Protein AF-K1XC03-F1 (afdb_monomer_lite)

Secondary structure (DSSP, 8-state):
----------SHHHHHHHHHHHHHHHHHHHHTTSS--SHHHHHHHHHHHHHHHHHHHHHHHHHHHHHHHHHHHHHHHHHHHHHHHTTT--TTT----------PPPS-PPPP---TTTT--------HHHHHTTS-S------

Foldseek 3Di:
DDDPPDDDDDDPVSVVVVVLVVLVVLLCVLDVVHHDPDPVSNVSNVVSVVVNVVVVVVVVVVVVVVVVVVVVVVVVVVVVVVVVVCVPPDPVNPPPPDPDPDPDDPPPDDDDPDDPPPPPPPVPPDDPVNVVVPPPPPPDDDD

Structure (mmCIF, N/CA/C/O backbone):
data_AF-K1XC03-F1
#
_entry.id   AF-K1XC03-F1
#
loop_
_atom_site.group_PDB
_atom_site.id
_atom_site.type_symbol
_atom_site.label_atom_id
_atom_site.label_alt_id
_atom_site.label_comp_id
_atom_site.label_asym_id
_atom_site.label_entity_id
_atom_site.label_seq_id
_atom_site.pdbx_PDB_ins_code
_atom_site.Cartn_x
_atom_site.Cartn_y
_atom_site.Cartn_z
_atom_site.occupancy
_atom_site.B_iso_or_equiv
_atom_site.auth_seq_id
_atom_site.auth_comp_id
_atom_site.auth_asym_id
_atom_site.auth_atom_id
_atom_site.pdbx_PDB_model_num
ATOM 1 N N . MET A 1 1 ? 1.901 -5.674 42.943 1.00 39.19 1 MET A N 1
ATOM 2 C CA . MET A 1 1 ? 2.720 -4.532 42.497 1.00 39.19 1 MET A CA 1
ATOM 3 C C . MET A 1 1 ? 3.253 -4.904 41.132 1.00 39.19 1 MET A C 1
ATOM 5 O O . MET A 1 1 ? 4.015 -5.855 41.052 1.00 39.19 1 MET A O 1
ATOM 9 N N . SER A 1 2 ? 2.725 -4.289 40.076 1.00 51.84 2 SER A N 1
ATOM 10 C CA . SER A 1 2 ? 3.034 -4.679 38.699 1.00 51.84 2 SER A CA 1
ATOM 11 C C . SER A 1 2 ? 4.332 -4.011 38.266 1.00 51.84 2 SER A C 1
ATOM 13 O O . SER A 1 2 ? 4.446 -2.788 38.297 1.00 51.84 2 SER A O 1
ATOM 15 N N . GLU A 1 3 ? 5.306 -4.842 37.925 1.00 53.59 3 GLU A N 1
ATOM 16 C CA . GLU A 1 3 ? 6.625 -4.480 37.424 1.00 53.59 3 GLU A CA 1
ATOM 17 C C . GLU A 1 3 ? 6.466 -3.657 36.135 1.00 53.59 3 GLU A C 1
ATOM 19 O O . GLU A 1 3 ? 5.939 -4.140 35.131 1.00 53.59 3 GLU A O 1
ATOM 24 N N . GLN A 1 4 ? 6.830 -2.373 36.181 1.00 55.06 4 GLN A N 1
ATOM 25 C CA . GLN A 1 4 ? 6.819 -1.504 35.006 1.00 55.06 4 GLN A CA 1
ATOM 26 C C . GLN A 1 4 ? 8.015 -1.877 34.132 1.00 55.06 4 GLN A C 1
ATOM 28 O O . GLN A 1 4 ? 9.131 -1.412 34.348 1.00 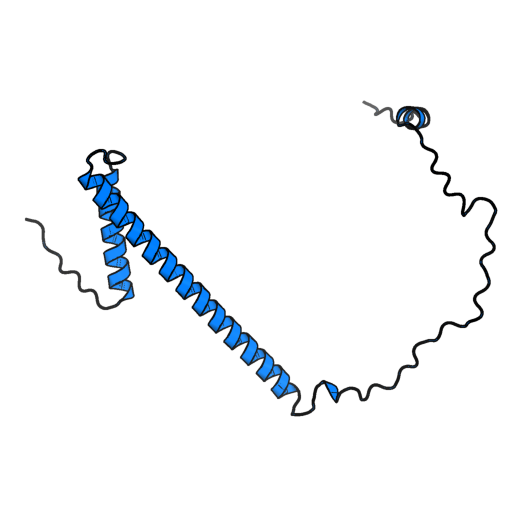55.06 4 GLN A O 1
ATOM 33 N N . GLN A 1 5 ? 7.787 -2.767 33.171 1.00 66.31 5 GLN A N 1
ATOM 34 C CA . GLN A 1 5 ? 8.798 -3.147 32.197 1.00 66.31 5 GLN A CA 1
ATOM 35 C C . GLN A 1 5 ? 9.033 -1.972 31.235 1.00 66.31 5 GLN A C 1
ATOM 37 O O . GLN A 1 5 ? 8.164 -1.613 30.441 1.00 66.31 5 GLN A O 1
ATOM 42 N N . GLU A 1 6 ? 10.205 -1.346 31.334 1.00 63.28 6 GLU A N 1
ATOM 43 C CA . GLU A 1 6 ? 10.617 -0.243 30.467 1.00 63.28 6 GLU A CA 1
ATOM 44 C C . GLU A 1 6 ? 10.887 -0.781 29.050 1.00 63.28 6 GLU A C 1
ATOM 46 O O . GLU A 1 6 ? 11.878 -1.469 28.794 1.00 63.28 6 GLU A O 1
ATOM 51 N N . VAL A 1 7 ? 9.968 -0.523 28.114 1.00 69.50 7 VAL A N 1
ATOM 52 C CA . VAL A 1 7 ? 10.106 -0.963 26.719 1.00 69.50 7 VAL A CA 1
ATOM 53 C C . VAL A 1 7 ? 11.046 -0.005 25.990 1.00 69.50 7 VAL A C 1
ATOM 55 O O . VAL A 1 7 ? 10.662 1.100 25.610 1.00 69.50 7 VAL A O 1
ATOM 58 N N . LYS A 1 8 ? 12.291 -0.436 25.775 1.00 72.88 8 LYS A N 1
ATOM 59 C CA . LYS A 1 8 ? 13.277 0.303 24.979 1.00 72.88 8 LYS A CA 1
ATOM 60 C C . LYS A 1 8 ? 12.990 0.100 23.487 1.00 72.88 8 LYS A C 1
ATOM 62 O O . LYS A 1 8 ? 13.301 -0.949 22.931 1.00 72.88 8 LYS A O 1
ATOM 67 N N . LEU A 1 9 ? 12.376 1.093 22.851 1.00 74.62 9 LEU A N 1
ATOM 68 C CA . LEU A 1 9 ? 12.113 1.111 21.409 1.00 74.62 9 LEU A CA 1
ATOM 69 C C . LEU A 1 9 ? 13.287 1.802 20.707 1.00 74.62 9 LEU A C 1
ATOM 71 O O . LEU A 1 9 ? 13.634 2.924 21.068 1.00 74.62 9 LEU A O 1
ATOM 75 N N . VAL A 1 10 ? 13.925 1.122 19.752 1.00 74.69 10 VAL A N 1
ATOM 76 C CA . VAL A 1 10 ? 15.168 1.602 19.112 1.00 74.69 10 VAL A CA 1
ATOM 77 C C . VAL A 1 10 ? 14.927 2.101 17.685 1.00 74.69 10 VAL A C 1
ATOM 79 O O . VAL A 1 10 ? 15.674 2.946 17.203 1.00 74.69 10 VAL A O 1
ATOM 82 N N . ASP A 1 11 ? 13.878 1.609 17.029 1.00 89.25 11 ASP A N 1
ATOM 83 C CA . ASP A 1 11 ? 13.616 1.820 15.605 1.00 89.25 11 ASP A CA 1
ATOM 84 C C . ASP A 1 11 ? 12.191 2.344 15.350 1.00 89.25 11 ASP A C 1
ATOM 86 O O . ASP A 1 11 ? 11.258 2.020 16.091 1.00 89.25 11 ASP A O 1
ATOM 90 N N . GLU A 1 12 ? 12.008 3.149 14.300 1.00 81.38 12 GLU A N 1
ATOM 91 C CA . GLU A 1 12 ? 10.724 3.789 13.979 1.00 81.38 12 GLU A CA 1
ATOM 92 C C . GLU A 1 12 ? 9.635 2.757 13.665 1.00 81.38 12 GLU A C 1
ATOM 94 O O . GLU A 1 12 ? 8.497 2.896 14.126 1.00 81.38 12 GLU A O 1
ATOM 99 N N . ASP A 1 13 ? 9.982 1.671 12.968 1.00 83.31 13 ASP A N 1
ATOM 100 C CA . ASP A 1 13 ? 9.045 0.580 12.699 1.00 83.31 13 ASP A CA 1
ATOM 101 C C . ASP A 1 13 ? 8.651 -0.164 13.983 1.00 83.31 13 ASP A C 1
ATOM 103 O O . ASP A 1 13 ? 7.500 -0.593 14.124 1.00 83.31 13 ASP A O 1
ATOM 107 N N . GLN A 1 14 ? 9.560 -0.271 14.958 1.00 84.44 14 GLN A N 1
ATOM 108 C CA . GLN A 1 14 ? 9.257 -0.849 16.271 1.00 84.44 14 GLN A CA 1
ATOM 109 C C . GLN A 1 14 ? 8.338 0.060 17.089 1.00 84.44 14 GLN A C 1
ATOM 111 O O . GLN A 1 14 ? 7.385 -0.425 17.701 1.00 84.44 14 GLN A O 1
ATOM 116 N N . VAL A 1 15 ? 8.576 1.376 17.071 1.00 86.19 15 VAL A N 1
ATOM 117 C CA . VAL A 1 15 ? 7.689 2.363 17.708 1.00 86.19 15 VAL A CA 1
ATOM 118 C C . VAL A 1 15 ? 6.299 2.299 17.082 1.00 86.19 15 VAL A C 1
ATOM 120 O O . VAL A 1 15 ? 5.286 2.246 17.788 1.00 86.19 15 VAL A O 1
ATOM 123 N N . PHE A 1 16 ? 6.227 2.233 15.755 1.00 85.38 16 PHE A N 1
ATOM 124 C CA . PHE A 1 16 ? 4.967 2.088 15.046 1.00 85.38 16 PHE A CA 1
ATOM 125 C C . PHE A 1 16 ? 4.248 0.787 15.427 1.00 85.38 16 PHE A C 1
ATOM 127 O O . PHE A 1 16 ? 3.082 0.827 15.821 1.00 85.38 16 PHE A O 1
ATOM 134 N N . ALA A 1 17 ? 4.934 -0.357 15.369 1.00 87.00 17 ALA A N 1
ATOM 135 C CA . ALA A 1 17 ? 4.361 -1.656 15.715 1.00 87.00 17 ALA A CA 1
ATOM 136 C C . ALA A 1 17 ? 3.859 -1.693 17.165 1.00 87.00 17 ALA A C 1
ATOM 138 O O . ALA A 1 17 ? 2.761 -2.189 17.428 1.00 87.00 17 ALA A O 1
ATOM 139 N N . TYR A 1 18 ? 4.618 -1.108 18.091 1.00 88.94 18 TYR A N 1
ATOM 140 C CA . TYR A 1 18 ? 4.228 -0.992 19.490 1.00 88.94 18 TYR A CA 1
ATOM 141 C C . TYR A 1 18 ? 2.962 -0.144 19.658 1.00 88.94 18 TYR A C 1
ATOM 143 O O . TYR A 1 18 ? 1.985 -0.601 20.252 1.00 88.94 18 TYR A O 1
ATOM 151 N N . THR A 1 19 ? 2.928 1.064 19.086 1.00 89.44 19 THR A N 1
ATOM 152 C CA . THR A 1 19 ? 1.753 1.947 19.203 1.00 89.44 19 THR A CA 1
ATOM 153 C C . THR A 1 19 ? 0.514 1.366 18.523 1.00 89.44 19 THR A C 1
ATOM 155 O O . THR A 1 19 ? -0.596 1.527 19.030 1.00 89.44 19 THR A O 1
ATOM 158 N N . HIS A 1 20 ? 0.686 0.657 17.405 1.00 89.81 20 HIS A N 1
ATOM 159 C CA . HIS A 1 20 ? -0.399 -0.036 16.721 1.00 89.81 20 HIS A CA 1
ATOM 160 C C . HIS A 1 20 ? -0.945 -1.196 17.562 1.00 89.81 20 HIS A C 1
ATOM 162 O O . HIS A 1 20 ? -2.158 -1.317 17.715 1.00 89.81 20 HIS A O 1
ATOM 168 N N . SER A 1 21 ? -0.060 -1.994 18.167 1.00 91.56 21 SER A N 1
ATOM 169 C CA . SER A 1 21 ? -0.437 -3.074 19.085 1.00 91.56 21 SER A CA 1
ATOM 170 C C . SER A 1 21 ? -1.226 -2.543 20.284 1.00 91.56 21 SER A C 1
ATOM 172 O O . SER A 1 21 ? -2.299 -3.053 20.595 1.00 91.56 21 SER A O 1
ATOM 174 N N . LYS A 1 22 ? -0.773 -1.438 20.892 1.00 92.62 22 LYS A N 1
ATOM 175 C CA . LYS A 1 22 ? -1.487 -0.797 22.005 1.00 92.62 22 LYS A CA 1
ATOM 176 C C . LYS A 1 22 ? -2.842 -0.221 21.609 1.00 92.62 22 LYS A C 1
ATOM 178 O O . LYS A 1 22 ? -3.802 -0.378 22.353 1.00 92.62 22 LYS A O 1
ATOM 183 N N . ARG A 1 23 ? -2.966 0.385 20.424 1.00 91.31 23 ARG A N 1
ATOM 184 C CA . ARG A 1 23 ? 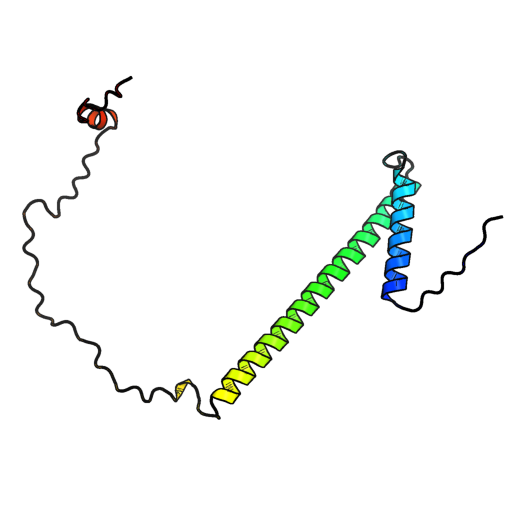-4.277 0.817 19.907 1.00 91.31 23 ARG A CA 1
ATOM 185 C C . ARG A 1 23 ? -5.215 -0.365 19.670 1.00 91.31 23 ARG A C 1
ATOM 187 O O . ARG A 1 23 ? -6.392 -0.261 19.998 1.00 91.31 23 ARG A O 1
ATOM 194 N N . LYS A 1 24 ? -4.698 -1.487 19.165 1.00 93.69 24 LYS A N 1
ATOM 195 C CA . LYS A 1 24 ? -5.475 -2.719 19.002 1.00 93.69 24 LYS A CA 1
ATOM 196 C C . LYS A 1 24 ? -5.979 -3.246 20.348 1.00 93.69 24 LYS A C 1
ATOM 198 O O . LYS A 1 24 ? -7.159 -3.543 20.457 1.00 93.69 24 LYS A O 1
ATOM 203 N N . GLU A 1 25 ? -5.116 -3.284 21.362 1.00 93.44 25 GLU A N 1
ATOM 204 C CA . GLU A 1 25 ? -5.466 -3.696 22.730 1.00 93.44 25 GLU A CA 1
ATOM 205 C C . GLU A 1 25 ? -6.587 -2.817 23.313 1.00 93.44 25 GLU A C 1
ATOM 207 O O . GLU A 1 25 ? -7.565 -3.337 23.837 1.00 93.44 25 GLU A O 1
ATOM 212 N N . VAL A 1 26 ? -6.519 -1.493 23.122 1.00 92.31 26 VAL A N 1
ATOM 213 C CA . VAL A 1 26 ? -7.579 -0.561 23.555 1.00 92.31 26 VAL A CA 1
ATOM 214 C C . VAL A 1 26 ? -8.901 -0.816 22.829 1.00 92.31 26 VAL A C 1
ATOM 216 O O . VAL A 1 26 ? -9.960 -0.798 23.452 1.00 92.31 26 VAL A O 1
ATOM 219 N N . VAL A 1 27 ? -8.867 -1.053 21.516 1.00 93.69 27 VAL A N 1
ATOM 220 C CA . VAL A 1 27 ? -10.078 -1.360 20.738 1.00 93.69 27 VAL A CA 1
ATOM 221 C C . VAL A 1 27 ? -10.679 -2.694 21.175 1.00 93.69 27 VAL A C 1
ATOM 223 O O . VAL A 1 27 ? -11.893 -2.786 21.346 1.00 93.69 27 VAL A O 1
ATOM 226 N N . GLU A 1 28 ? -9.851 -3.716 21.390 1.00 94.75 28 GLU A N 1
ATOM 227 C CA . GLU A 1 28 ? -10.286 -5.011 21.918 1.00 94.75 28 GLU A CA 1
ATOM 228 C C . GLU A 1 28 ? -10.925 -4.842 23.299 1.00 94.75 28 GLU A C 1
ATOM 230 O O . GLU A 1 28 ? -12.037 -5.313 23.514 1.00 94.75 28 GLU A O 1
ATOM 235 N N . ASP A 1 29 ? -10.292 -4.093 24.202 1.00 94.50 29 ASP A N 1
ATOM 236 C CA . ASP A 1 29 ? -10.823 -3.815 25.537 1.00 94.50 29 ASP A CA 1
ATOM 237 C C . ASP A 1 29 ? -12.169 -3.085 25.500 1.00 94.50 29 ASP A C 1
ATOM 239 O O . ASP A 1 29 ? -13.100 -3.481 26.203 1.00 94.50 29 ASP A O 1
ATOM 243 N N . LEU A 1 30 ? -12.304 -2.070 24.642 1.00 92.50 30 LEU A N 1
ATOM 244 C CA . LEU A 1 30 ? -13.552 -1.322 24.471 1.00 92.50 30 LEU A CA 1
ATOM 245 C C . LEU A 1 30 ? -14.668 -2.161 23.839 1.00 92.50 30 LEU A C 1
ATOM 247 O O . LEU A 1 30 ? -15.839 -1.858 24.045 1.00 92.50 30 LEU A O 1
ATOM 251 N N . THR A 1 31 ? -14.326 -3.204 23.081 1.00 94.19 31 THR A N 1
ATOM 252 C CA . THR A 1 31 ? -15.299 -4.037 22.356 1.00 94.19 31 THR A CA 1
ATOM 253 C C . THR A 1 31 ? -15.563 -5.398 23.002 1.00 94.19 31 THR A C 1
ATOM 255 O O . THR A 1 31 ? -16.447 -6.124 22.546 1.00 94.19 31 THR A O 1
ATOM 258 N N . LYS A 1 32 ? -14.875 -5.739 24.105 1.00 94.19 32 LYS A N 1
ATOM 259 C CA . LYS A 1 32 ? -15.031 -7.015 24.834 1.00 94.19 32 LYS A CA 1
ATOM 260 C C . LYS A 1 32 ? -16.480 -7.350 25.201 1.00 94.19 32 LYS A C 1
ATOM 262 O O . LYS A 1 32 ? -16.851 -8.519 25.186 1.00 94.19 32 LYS A O 1
ATOM 267 N N . ALA A 1 33 ? -17.290 -6.345 25.533 1.00 91.38 33 ALA A N 1
ATOM 268 C CA . ALA A 1 33 ? -18.696 -6.507 25.919 1.00 91.38 33 ALA A CA 1
ATOM 269 C C . ALA A 1 33 ? -19.693 -6.185 24.783 1.00 91.38 33 ALA A C 1
ATOM 271 O O . ALA A 1 33 ? -20.895 -6.106 25.026 1.00 91.38 33 ALA A O 1
ATOM 272 N N . GLY A 1 34 ? -19.208 -5.993 23.552 1.00 92.25 34 GLY A N 1
ATOM 273 C CA . GLY A 1 34 ? -19.975 -5.460 22.426 1.00 92.25 34 GLY A CA 1
ATOM 274 C C . GLY A 1 34 ? -19.610 -4.008 22.107 1.00 92.25 34 GLY A C 1
ATOM 275 O O . GLY A 1 34 ? -18.646 -3.463 22.637 1.00 92.25 34 GLY A O 1
ATOM 276 N N . ILE A 1 35 ? -20.365 -3.375 21.206 1.00 92.12 35 ILE A N 1
ATOM 277 C CA . ILE A 1 35 ? -20.139 -1.968 20.843 1.00 92.12 35 ILE A CA 1
ATOM 278 C C . ILE A 1 35 ? -20.516 -1.083 22.046 1.00 92.12 35 ILE A C 1
ATOM 280 O O . ILE A 1 35 ? -21.635 -1.222 22.549 1.00 92.12 35 ILE A O 1
ATOM 284 N N . PRO A 1 36 ? -19.636 -0.169 22.505 1.00 93.62 36 PRO A N 1
ATOM 285 C CA . PRO A 1 36 ? -19.963 0.754 23.585 1.00 93.62 36 PRO A CA 1
ATOM 286 C C . PRO A 1 36 ? -21.223 1.564 23.269 1.00 93.62 36 PRO A C 1
ATOM 288 O O . PRO A 1 36 ? -21.396 2.036 22.150 1.00 93.62 36 PRO A O 1
ATOM 291 N N . THR A 1 37 ? -22.090 1.764 24.259 1.00 93.88 37 THR A N 1
ATOM 292 C CA . THR A 1 37 ? -23.273 2.638 24.135 1.00 93.88 37 THR A CA 1
ATOM 293 C C . THR A 1 37 ? -23.055 4.009 24.763 1.00 93.88 37 THR A C 1
ATOM 295 O O . THR A 1 37 ? -23.784 4.952 24.465 1.00 93.88 37 THR A O 1
ATOM 298 N N . ASP A 1 38 ? -22.067 4.115 25.651 1.00 95.38 38 ASP A N 1
ATOM 299 C CA . ASP A 1 38 ? -21.701 5.368 26.295 1.00 95.38 38 ASP A CA 1
ATOM 300 C C . ASP A 1 38 ? -21.049 6.326 25.275 1.00 95.38 38 ASP A C 1
ATOM 302 O O . ASP A 1 38 ? -20.090 5.926 24.603 1.00 95.38 38 ASP A O 1
ATOM 306 N N . PRO A 1 39 ? -21.536 7.576 25.133 1.00 94.50 39 PRO A N 1
ATOM 307 C CA . PRO A 1 39 ? -21.074 8.496 24.097 1.00 94.50 39 PRO A CA 1
ATOM 308 C C . PRO A 1 39 ? -19.570 8.760 24.116 1.00 94.50 39 PRO A C 1
ATOM 310 O O . PRO A 1 39 ? -18.977 8.975 23.057 1.00 94.50 39 PRO A O 1
ATOM 313 N N . ASP A 1 40 ? -18.941 8.757 25.290 1.00 94.62 40 ASP A N 1
ATOM 314 C CA . ASP A 1 40 ? -17.516 9.048 25.400 1.00 94.62 40 ASP A CA 1
ATOM 315 C C . ASP A 1 40 ? -16.671 7.850 24.961 1.00 94.62 40 ASP A C 1
ATOM 317 O O . ASP A 1 40 ? -15.764 8.008 24.140 1.00 94.62 40 ASP A O 1
ATOM 321 N N . ASN A 1 41 ? -17.046 6.635 25.364 1.00 91.94 41 ASN A N 1
ATOM 322 C CA . ASN A 1 41 ? -16.406 5.413 24.871 1.00 91.94 41 ASN A CA 1
ATOM 323 C C . ASN A 1 41 ? -16.583 5.219 23.355 1.00 91.94 41 ASN A C 1
ATOM 325 O O . ASN A 1 41 ? -15.650 4.786 22.675 1.00 91.94 41 ASN A O 1
ATOM 329 N N . VAL A 1 42 ? -17.740 5.596 22.797 1.00 94.31 42 VAL A N 1
ATOM 330 C CA . VAL A 1 42 ? -17.972 5.577 21.342 1.00 94.31 42 VAL A CA 1
ATOM 331 C C . VAL A 1 42 ? -17.028 6.537 20.616 1.00 94.31 42 VAL A C 1
ATOM 333 O O . VAL A 1 42 ? -16.432 6.159 19.608 1.00 94.31 42 VAL A O 1
ATOM 336 N N . LYS A 1 43 ? -16.835 7.763 21.122 1.00 94.94 43 LYS A N 1
ATOM 337 C CA . LYS A 1 43 ? -15.890 8.726 20.523 1.00 94.94 43 LYS A CA 1
ATOM 338 C C . LYS A 1 43 ? -14.458 8.202 20.546 1.00 94.94 43 LYS A C 1
ATOM 340 O O . LYS A 1 43 ? -13.751 8.346 19.547 1.00 94.94 43 LYS A O 1
ATOM 345 N N . VAL A 1 44 ? -14.031 7.599 21.657 1.00 93.19 44 VAL A N 1
ATOM 346 C CA . VAL A 1 44 ? -12.684 7.021 21.782 1.00 93.19 44 VAL A CA 1
ATOM 347 C C . VAL A 1 44 ? -12.499 5.887 20.776 1.00 93.19 44 VAL A C 1
ATOM 349 O O . VAL A 1 44 ? -11.513 5.889 20.040 1.00 93.19 44 VAL A O 1
ATOM 352 N N . LEU A 1 45 ? -13.474 4.979 20.669 1.00 93.19 45 LEU A N 1
ATOM 353 C CA . LEU A 1 45 ? -13.445 3.883 19.701 1.00 93.19 45 LEU A CA 1
ATOM 354 C C . LEU A 1 45 ? -13.364 4.399 18.256 1.00 93.19 45 LEU A C 1
ATOM 356 O O . LEU A 1 45 ? -12.487 3.983 17.503 1.00 93.19 45 LEU A O 1
ATOM 360 N N . LEU A 1 46 ? -14.233 5.337 17.871 1.00 94.38 46 LEU A N 1
ATOM 361 C CA . LEU A 1 46 ? -14.242 5.907 16.519 1.00 94.38 46 LEU A CA 1
ATOM 362 C C . LEU A 1 46 ? -12.941 6.646 16.189 1.00 94.38 46 LEU A C 1
ATOM 364 O O . LEU A 1 46 ? -12.464 6.571 15.058 1.00 94.38 46 LEU A O 1
ATOM 368 N N . THR A 1 47 ? -12.354 7.335 17.167 1.00 94.81 47 THR A N 1
ATOM 369 C CA . THR A 1 47 ? -11.070 8.026 16.990 1.00 94.81 47 THR A CA 1
ATOM 370 C C . THR A 1 47 ? -9.940 7.022 16.783 1.00 94.81 47 THR A C 1
ATOM 372 O O . THR A 1 47 ? -9.185 7.147 15.821 1.00 94.81 47 THR A O 1
ATOM 375 N N . ALA A 1 48 ? -9.873 5.974 17.612 1.00 92.88 48 ALA A N 1
ATOM 376 C CA . ALA A 1 48 ? -8.876 4.918 17.471 1.00 92.88 48 ALA A CA 1
ATOM 377 C C . ALA A 1 48 ? -8.977 4.209 16.109 1.00 92.88 48 ALA A C 1
ATOM 379 O O . ALA A 1 48 ? -7.956 3.997 15.452 1.00 92.88 48 ALA A O 1
ATOM 380 N N . LEU A 1 49 ? -10.196 3.899 15.653 1.00 92.94 49 LEU A N 1
ATOM 381 C CA . LEU A 1 49 ? -10.436 3.287 14.343 1.00 92.94 49 LEU A CA 1
ATOM 382 C C . LEU A 1 49 ? -10.018 4.210 13.192 1.00 92.94 49 LEU A C 1
ATOM 384 O O . LEU A 1 49 ? -9.295 3.780 12.294 1.00 92.94 49 LEU A O 1
ATOM 388 N N . LYS A 1 50 ? -10.393 5.493 13.246 1.00 94.44 50 LYS A N 1
ATOM 389 C CA . LYS A 1 50 ? -10.008 6.488 12.236 1.00 94.44 50 LYS A CA 1
ATOM 390 C C . LYS A 1 50 ? -8.488 6.613 12.106 1.00 94.44 50 LYS A C 1
ATOM 392 O O . LYS A 1 50 ? -7.967 6.667 10.991 1.00 94.44 50 LYS A O 1
ATOM 397 N N . ASP A 1 51 ? -7.776 6.646 13.229 1.00 91.50 51 ASP A N 1
ATOM 398 C CA . ASP A 1 51 ? -6.316 6.739 13.236 1.00 91.50 51 ASP A CA 1
ATOM 399 C C . ASP A 1 51 ? -5.665 5.472 12.662 1.00 91.50 51 ASP A C 1
ATOM 401 O O . ASP A 1 51 ? -4.693 5.556 11.904 1.00 91.50 51 ASP A O 1
ATOM 405 N N . MET A 1 52 ? -6.213 4.293 12.977 1.00 90.94 52 MET A N 1
ATOM 406 C CA . MET A 1 52 ? -5.755 3.021 12.412 1.00 90.94 52 MET A CA 1
ATOM 407 C C . MET A 1 52 ? -5.950 2.966 10.892 1.00 90.94 52 MET A C 1
ATOM 409 O O . MET A 1 52 ? -5.023 2.576 10.177 1.00 90.94 52 MET A O 1
ATOM 413 N N . ASP A 1 53 ? -7.102 3.411 10.392 1.00 92.31 53 ASP A N 1
ATOM 414 C CA . ASP A 1 53 ? -7.391 3.462 8.956 1.00 92.31 53 ASP A CA 1
ATOM 415 C C . ASP A 1 53 ? -6.476 4.448 8.224 1.00 92.31 53 ASP A C 1
ATOM 417 O O . ASP A 1 53 ? -5.924 4.121 7.169 1.00 92.31 53 ASP A O 1
ATOM 421 N N . GLY A 1 54 ? -6.244 5.629 8.805 1.00 93.06 54 GLY A N 1
ATOM 422 C CA . GLY A 1 54 ? -5.318 6.620 8.256 1.00 93.06 54 GLY A CA 1
ATOM 423 C C . GLY A 1 54 ? -3.897 6.068 8.107 1.00 93.06 54 GLY A C 1
ATOM 424 O O . GLY A 1 54 ? -3.274 6.212 7.051 1.00 93.06 54 GLY A O 1
ATOM 425 N N . GLN A 1 55 ? -3.404 5.360 9.126 1.00 90.25 55 GLN A N 1
ATOM 426 C CA . GLN A 1 55 ? -2.091 4.709 9.087 1.00 90.25 55 GLN A CA 1
ATOM 427 C C . GLN A 1 55 ? -2.035 3.571 8.059 1.00 90.25 55 GLN A C 1
ATOM 429 O O . GLN A 1 55 ? -1.051 3.445 7.322 1.00 90.25 55 GLN A O 1
ATOM 434 N N . ALA A 1 56 ? -3.086 2.752 7.971 1.00 88.94 56 ALA A N 1
ATOM 435 C CA . ALA A 1 56 ? -3.166 1.665 7.001 1.00 88.94 56 ALA A CA 1
ATOM 436 C C . ALA A 1 56 ? -3.172 2.189 5.556 1.00 88.94 56 ALA A C 1
ATOM 438 O O . ALA A 1 56 ? -2.472 1.644 4.695 1.00 88.94 56 ALA A O 1
ATOM 439 N N . LEU A 1 57 ? -3.915 3.267 5.290 1.00 92.88 57 LEU A N 1
ATOM 440 C CA . LEU A 1 57 ? -3.958 3.916 3.983 1.00 92.88 57 LEU A CA 1
ATOM 441 C C . LEU A 1 57 ? -2.610 4.551 3.628 1.00 92.88 57 LEU A C 1
ATOM 443 O O . LEU A 1 57 ? -2.119 4.346 2.517 1.00 92.88 57 LEU A O 1
ATOM 447 N N . GLY A 1 58 ? -1.978 5.247 4.579 1.00 91.88 58 GLY A N 1
ATOM 448 C CA . GLY A 1 58 ? -0.639 5.813 4.408 1.00 91.88 58 GLY A CA 1
ATOM 449 C C . GLY A 1 58 ? 0.392 4.748 4.027 1.00 91.88 58 GLY A C 1
ATOM 450 O O . GLY A 1 58 ? 1.081 4.883 3.018 1.00 91.88 58 GLY A O 1
ATOM 451 N N . ARG A 1 59 ? 0.424 3.621 4.752 1.00 88.62 59 ARG A N 1
ATOM 452 C CA . ARG A 1 59 ? 1.309 2.487 4.431 1.00 88.62 59 ARG A CA 1
ATOM 453 C C . ARG A 1 59 ? 1.019 1.872 3.065 1.00 88.62 59 ARG A C 1
ATOM 455 O O . ARG A 1 59 ? 1.953 1.531 2.342 1.00 88.62 59 ARG A O 1
ATOM 462 N N . LYS A 1 60 ? -0.256 1.710 2.693 1.00 92.06 60 LYS A N 1
ATOM 463 C CA . LYS A 1 60 ? -0.622 1.212 1.357 1.00 92.06 60 LYS A CA 1
ATOM 464 C C . LYS A 1 60 ? -0.128 2.152 0.261 1.00 92.06 60 LYS A C 1
ATOM 466 O O . LYS A 1 60 ? 0.420 1.668 -0.723 1.00 92.06 60 LYS A O 1
ATOM 471 N N . ARG A 1 61 ? -0.277 3.465 0.446 1.00 93.94 61 ARG A N 1
ATOM 472 C CA . ARG A 1 61 ? 0.202 4.470 -0.507 1.00 93.94 61 ARG A CA 1
ATOM 473 C C . ARG A 1 61 ? 1.720 4.416 -0.671 1.00 93.94 61 ARG A C 1
ATOM 475 O O . ARG A 1 61 ? 2.179 4.292 -1.799 1.00 93.94 61 ARG A O 1
ATOM 482 N N . ILE A 1 62 ? 2.471 4.401 0.432 1.00 91.88 62 ILE A N 1
ATOM 483 C CA . ILE A 1 62 ? 3.940 4.297 0.401 1.00 91.88 62 ILE A CA 1
ATOM 484 C C . ILE A 1 62 ? 4.377 3.032 -0.348 1.00 91.88 62 ILE A C 1
ATOM 486 O O . ILE A 1 62 ? 5.208 3.106 -1.244 1.00 91.88 62 ILE A O 1
ATOM 490 N N . LYS A 1 63 ? 3.756 1.877 -0.071 1.00 92.12 63 LYS A N 1
ATOM 491 C CA . LYS A 1 63 ? 4.062 0.623 -0.785 1.00 92.12 63 LYS A CA 1
ATOM 492 C C . LYS A 1 63 ? 3.757 0.684 -2.283 1.00 92.12 63 LYS A C 1
ATOM 494 O O . LYS A 1 63 ? 4.431 0.027 -3.073 1.00 92.12 63 LYS A O 1
ATOM 499 N N . VAL A 1 64 ? 2.711 1.405 -2.684 1.00 93.75 64 VAL A N 1
ATOM 500 C CA . VAL A 1 64 ? 2.386 1.603 -4.104 1.00 93.75 64 VAL A CA 1
ATOM 501 C C . VAL A 1 64 ? 3.430 2.498 -4.769 1.00 93.75 64 VAL A C 1
ATOM 503 O O . VAL A 1 64 ? 3.892 2.165 -5.858 1.00 93.75 64 VAL A O 1
ATOM 506 N N . GLU A 1 65 ? 3.839 3.580 -4.108 1.00 91.94 65 GLU A N 1
ATOM 507 C CA . GLU A 1 65 ? 4.883 4.491 -4.594 1.00 91.94 65 GLU A CA 1
ATOM 508 C C . GLU A 1 65 ? 6.247 3.782 -4.698 1.00 91.94 65 GLU A C 1
ATOM 510 O O . GLU A 1 65 ? 6.926 3.894 -5.716 1.00 91.94 65 GLU A O 1
ATOM 515 N N . GLU A 1 66 ? 6.610 2.955 -3.716 1.00 92.19 66 GLU A N 1
ATOM 516 C CA . GLU A 1 66 ? 7.839 2.151 -3.734 1.00 92.19 66 GLU A CA 1
ATOM 517 C C . GLU A 1 66 ? 7.859 1.148 -4.898 1.00 92.19 66 GLU A C 1
ATOM 519 O O . GLU A 1 66 ? 8.845 1.055 -5.631 1.00 92.19 66 GLU A O 1
ATOM 524 N N . ARG A 1 67 ? 6.743 0.448 -5.142 1.00 92.00 67 ARG A N 1
ATOM 525 C CA . ARG A 1 67 ? 6.604 -0.445 -6.306 1.00 92.00 67 ARG A CA 1
ATOM 526 C C . ARG A 1 67 ? 6.691 0.310 -7.626 1.00 92.00 67 ARG A C 1
ATOM 528 O O . ARG A 1 67 ? 7.308 -0.184 -8.563 1.00 92.00 67 ARG A O 1
ATOM 535 N N . ALA A 1 68 ? 6.081 1.491 -7.713 1.00 90.50 68 ALA A N 1
ATOM 536 C CA . ALA A 1 68 ? 6.162 2.319 -8.910 1.00 90.50 68 ALA A CA 1
ATOM 537 C C . ALA A 1 68 ? 7.613 2.739 -9.195 1.00 90.50 68 ALA A C 1
ATOM 539 O O . ALA A 1 68 ? 8.064 2.613 -10.333 1.00 90.50 68 ALA A O 1
ATOM 540 N N . ASN A 1 69 ? 8.359 3.145 -8.166 1.00 92.06 69 ASN A N 1
ATOM 541 C CA . ASN A 1 69 ? 9.773 3.498 -8.288 1.00 92.06 69 ASN A CA 1
ATOM 542 C C . ASN A 1 69 ? 10.638 2.296 -8.691 1.00 92.06 69 ASN A C 1
ATOM 544 O O . ASN A 1 69 ? 11.478 2.427 -9.579 1.00 92.06 69 ASN A O 1
ATOM 548 N N . SER A 1 70 ? 10.402 1.117 -8.103 1.00 91.50 70 SER A N 1
ATOM 549 C CA . SER A 1 70 ? 11.093 -0.119 -8.501 1.00 91.50 70 SER A CA 1
ATOM 550 C C . SER A 1 70 ? 10.841 -0.444 -9.973 1.00 91.50 70 SER A C 1
ATOM 552 O O . SER A 1 70 ? 11.784 -0.661 -10.725 1.00 91.50 70 SER A O 1
ATOM 554 N N . ASN A 1 71 ? 9.583 -0.391 -10.417 1.00 89.75 71 ASN A N 1
ATOM 555 C CA . ASN A 1 71 ? 9.229 -0.671 -11.809 1.00 89.75 71 ASN A CA 1
ATOM 556 C C . ASN A 1 71 ? 9.881 0.323 -12.782 1.00 89.75 71 ASN A C 1
ATOM 558 O O . ASN A 1 71 ? 10.281 -0.059 -13.880 1.00 89.75 71 ASN A O 1
ATOM 562 N N . GLN A 1 72 ? 9.993 1.598 -12.396 1.00 91.31 72 GLN A N 1
ATOM 563 C CA . GLN A 1 72 ? 10.691 2.605 -13.197 1.00 91.31 72 GLN A CA 1
ATOM 5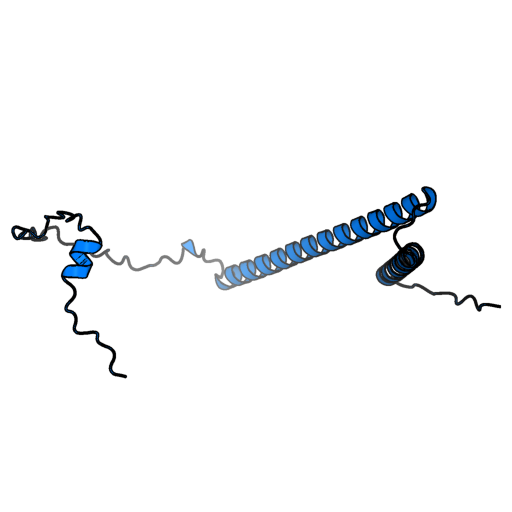64 C C . GLN A 1 72 ? 12.193 2.321 -13.279 1.00 91.31 72 GLN A C 1
ATOM 566 O O . GLN A 1 72 ? 12.768 2.426 -14.363 1.00 91.31 72 GLN A O 1
ATOM 571 N N . ALA A 1 73 ? 12.820 1.927 -12.168 1.00 92.50 73 ALA A N 1
ATOM 572 C CA . ALA A 1 73 ? 14.224 1.531 -12.150 1.00 92.50 73 ALA A CA 1
ATOM 573 C C . ALA A 1 73 ? 14.472 0.299 -13.039 1.00 92.50 73 ALA A C 1
ATOM 575 O O . ALA A 1 73 ? 15.407 0.298 -13.841 1.00 92.50 73 ALA A O 1
ATOM 576 N N . ASP A 1 74 ? 13.593 -0.702 -12.973 1.00 91.94 74 ASP A N 1
ATOM 577 C CA . ASP A 1 74 ? 13.676 -1.913 -13.792 1.00 91.94 74 ASP A CA 1
ATOM 578 C C . ASP A 1 74 ? 13.484 -1.612 -15.285 1.00 91.94 74 ASP A C 1
ATOM 580 O O . ASP A 1 74 ? 14.249 -2.092 -16.128 1.00 91.94 74 ASP A O 1
ATOM 584 N N . ALA A 1 75 ? 12.507 -0.767 -15.627 1.00 90.81 75 ALA A N 1
ATOM 585 C CA . ALA A 1 75 ? 12.285 -0.323 -17.000 1.00 90.81 75 ALA A CA 1
ATOM 586 C C . ALA A 1 75 ? 13.496 0.451 -17.543 1.00 90.81 75 ALA A C 1
ATOM 588 O O . ALA A 1 75 ? 13.953 0.178 -18.654 1.00 90.81 75 ALA A O 1
ATOM 589 N N . ALA A 1 76 ? 14.061 1.367 -16.753 1.00 91.25 76 ALA A N 1
ATOM 590 C CA . ALA A 1 76 ? 15.263 2.107 -17.126 1.00 91.25 76 ALA A CA 1
ATOM 591 C C . ALA A 1 76 ? 16.465 1.171 -17.333 1.00 91.25 76 ALA A C 1
ATOM 593 O O . ALA A 1 76 ? 17.195 1.315 -18.315 1.00 91.25 76 ALA A O 1
ATOM 594 N N . ALA A 1 77 ? 16.641 0.171 -16.465 1.00 91.81 77 ALA A N 1
ATOM 595 C CA . ALA A 1 77 ? 17.691 -0.832 -16.606 1.00 91.81 77 ALA A CA 1
ATOM 596 C C . ALA A 1 77 ? 17.516 -1.680 -17.877 1.00 91.81 77 ALA A C 1
ATOM 598 O O . ALA A 1 77 ? 18.498 -1.998 -18.552 1.00 91.81 77 ALA A O 1
ATOM 599 N N . LEU A 1 78 ? 16.279 -2.030 -18.237 1.00 91.00 78 LEU A N 1
ATOM 600 C CA . LEU A 1 78 ? 15.983 -2.773 -19.460 1.00 91.00 78 LEU A CA 1
ATOM 601 C C . LEU A 1 78 ? 16.253 -1.927 -20.710 1.00 91.00 78 LEU A C 1
ATOM 603 O O . LEU A 1 78 ? 16.918 -2.402 -21.629 1.00 91.00 78 LEU A O 1
ATOM 607 N N . ILE A 1 79 ? 15.825 -0.662 -20.720 1.00 86.50 79 ILE A N 1
ATOM 608 C CA . ILE A 1 79 ? 16.127 0.287 -21.803 1.00 86.50 79 ILE A CA 1
ATOM 609 C C . ILE A 1 79 ? 17.642 0.449 -21.956 1.00 86.50 79 ILE A C 1
ATOM 611 O O . ILE A 1 79 ? 18.158 0.356 -23.067 1.00 86.50 79 ILE A O 1
ATOM 615 N N . ALA A 1 80 ? 18.374 0.620 -20.852 1.00 87.94 80 ALA A N 1
ATOM 616 C CA . ALA A 1 80 ? 19.829 0.730 -20.877 1.00 87.94 80 ALA A CA 1
ATOM 617 C C . ALA A 1 80 ? 20.493 -0.521 -21.472 1.00 87.94 80 ALA A C 1
ATOM 619 O O . ALA A 1 80 ? 21.406 -0.394 -22.285 1.00 87.94 80 ALA A O 1
ATOM 620 N N . LYS A 1 81 ? 20.011 -1.727 -21.135 1.00 87.88 81 LYS A N 1
ATOM 621 C CA . LYS A 1 81 ? 20.498 -2.983 -21.733 1.00 87.88 81 LYS A CA 1
ATOM 622 C C . LYS 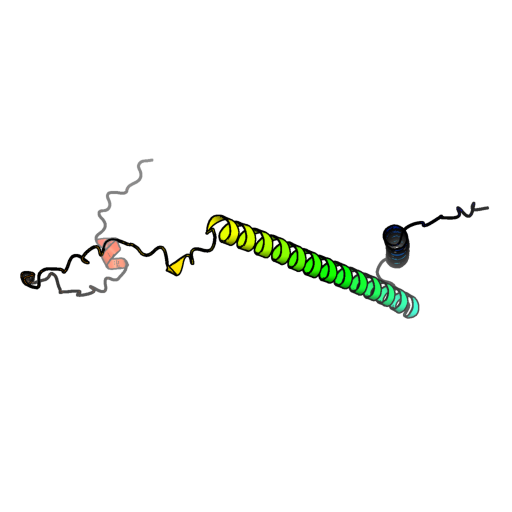A 1 81 ? 20.247 -3.042 -23.240 1.00 87.88 81 LYS A C 1
ATOM 624 O O . LYS A 1 81 ? 21.149 -3.421 -23.982 1.00 87.88 81 LYS A O 1
ATOM 629 N N . VAL A 1 82 ? 19.055 -2.652 -23.696 1.00 86.62 82 VAL A N 1
ATOM 630 C CA . VAL A 1 82 ? 18.713 -2.620 -25.130 1.00 86.62 82 VAL A CA 1
ATOM 631 C C . VAL A 1 82 ? 19.590 -1.611 -25.876 1.00 86.62 82 VAL A C 1
ATOM 633 O O . VAL A 1 82 ? 20.155 -1.934 -26.920 1.00 86.62 82 VAL A O 1
ATOM 636 N N . LEU A 1 83 ? 19.769 -0.410 -25.321 1.00 83.31 83 LEU A N 1
ATOM 637 C CA . LEU A 1 83 ? 20.618 0.622 -25.917 1.00 83.31 83 LEU A CA 1
ATOM 638 C C . LEU A 1 83 ? 22.093 0.204 -25.948 1.00 83.31 83 LEU A C 1
ATOM 640 O O . LEU A 1 83 ? 22.744 0.368 -26.979 1.00 83.31 83 LEU A O 1
ATOM 644 N N . ALA A 1 84 ? 22.609 -0.393 -24.872 1.00 84.50 84 ALA A N 1
ATOM 645 C CA . ALA A 1 84 ? 23.976 -0.906 -24.824 1.00 84.50 84 ALA A CA 1
ATOM 646 C C . ALA A 1 84 ? 24.207 -2.015 -25.863 1.00 84.50 84 ALA A C 1
ATOM 648 O O . ALA A 1 84 ? 25.229 -2.011 -26.545 1.00 84.50 84 ALA A O 1
ATOM 649 N N . ALA A 1 85 ? 23.240 -2.920 -26.049 1.00 79.94 85 ALA A N 1
ATOM 650 C CA . ALA A 1 85 ? 23.313 -3.948 -27.084 1.00 79.94 85 ALA A CA 1
ATOM 651 C C . ALA A 1 85 ? 23.336 -3.350 -28.505 1.00 79.94 85 ALA A C 1
ATOM 653 O O . ALA A 1 85 ? 24.028 -3.876 -29.374 1.00 79.94 85 ALA A O 1
ATOM 654 N N . SER A 1 86 ? 22.655 -2.220 -28.733 1.00 74.25 86 SER A N 1
ATOM 655 C CA . SER A 1 86 ? 22.600 -1.554 -30.045 1.00 74.25 86 SER A CA 1
ATOM 656 C C . SER A 1 86 ? 23.891 -0.825 -30.468 1.00 74.25 86 SER A C 1
ATOM 658 O O . SER A 1 86 ? 23.982 -0.384 -31.611 1.00 74.25 86 SER A O 1
ATOM 660 N N . HIS A 1 87 ? 24.901 -0.703 -29.589 1.00 64.50 87 HIS A N 1
ATOM 661 C CA . HIS A 1 87 ? 26.218 -0.096 -29.882 1.00 64.50 87 HIS A CA 1
ATOM 662 C C . HIS A 1 87 ? 26.157 1.271 -30.609 1.00 64.50 87 HIS A C 1
ATOM 664 O O . HIS A 1 87 ? 27.025 1.596 -31.414 1.00 64.50 87 HIS A O 1
ATOM 670 N N . GLY A 1 88 ? 25.127 2.087 -30.354 1.00 63.88 88 GLY A N 1
ATOM 671 C CA . GLY A 1 88 ? 24.962 3.395 -31.007 1.00 63.88 88 GLY A CA 1
ATOM 672 C C . GLY A 1 88 ? 24.414 3.342 -32.439 1.00 63.88 88 GLY A C 1
ATOM 673 O O . GLY A 1 88 ? 24.228 4.388 -33.058 1.00 63.88 88 GLY A O 1
ATOM 674 N N . THR A 1 89 ? 24.091 2.155 -32.954 1.00 61.34 89 THR A N 1
ATOM 675 C CA . THR A 1 89 ? 23.325 2.012 -34.193 1.00 61.34 89 THR A CA 1
ATOM 676 C C . THR A 1 89 ? 21.856 2.157 -33.833 1.00 61.34 89 THR A C 1
ATOM 678 O O . THR A 1 89 ? 21.313 1.347 -33.083 1.00 61.34 89 THR A O 1
ATOM 681 N N . SER A 1 90 ? 21.204 3.212 -34.325 1.00 59.78 90 SER A N 1
ATOM 682 C CA . SER A 1 90 ? 19.759 3.369 -34.150 1.00 59.78 90 SER A CA 1
ATOM 683 C C . SER A 1 90 ? 19.062 2.074 -34.592 1.00 59.78 90 SER A C 1
ATOM 685 O O . SER A 1 90 ? 19.319 1.624 -35.709 1.00 59.78 90 SER A O 1
ATOM 687 N N . PRO A 1 91 ? 18.172 1.465 -33.791 1.00 55.72 91 PRO A N 1
ATOM 688 C CA . PRO A 1 91 ? 17.413 0.297 -34.234 1.00 55.72 91 PRO A CA 1
ATOM 689 C C . PRO A 1 91 ? 16.545 0.589 -35.473 1.00 55.72 91 PRO A C 1
ATOM 691 O O . PRO A 1 91 ? 16.170 -0.339 -36.179 1.00 55.72 91 PRO A O 1
ATOM 694 N N . ALA A 1 92 ? 16.293 1.865 -35.798 1.00 56.94 92 ALA A N 1
ATOM 695 C CA . ALA A 1 92 ? 15.668 2.278 -37.057 1.00 56.94 92 ALA A CA 1
ATOM 696 C C . ALA A 1 92 ? 16.628 2.276 -38.267 1.00 56.94 92 ALA A C 1
ATOM 698 O O . ALA A 1 92 ? 16.171 2.300 -39.405 1.00 56.94 92 ALA A O 1
ATOM 699 N N . ALA A 1 93 ? 17.945 2.258 -38.041 1.00 54.28 93 ALA A N 1
ATOM 700 C CA . ALA A 1 93 ? 18.964 2.165 -39.089 1.00 54.28 93 ALA A CA 1
ATOM 701 C C . ALA A 1 93 ? 19.281 0.709 -39.476 1.00 54.28 93 ALA A C 1
ATOM 703 O O . ALA A 1 93 ? 19.865 0.473 -40.529 1.00 54.28 93 ALA A O 1
ATOM 704 N N . ILE A 1 94 ? 18.834 -0.277 -38.687 1.00 52.53 94 ILE A N 1
ATOM 705 C CA . ILE A 1 94 ? 18.881 -1.706 -39.040 1.00 52.53 94 ILE A CA 1
ATOM 706 C C . ILE A 1 94 ? 17.654 -2.049 -39.906 1.00 52.53 94 ILE A C 1
ATOM 708 O O . ILE A 1 94 ? 16.871 -2.945 -39.614 1.00 52.53 94 ILE A O 1
ATOM 712 N N . ILE A 1 95 ? 17.457 -1.289 -40.980 1.00 56.41 95 ILE A N 1
ATOM 713 C CA . ILE A 1 95 ? 16.654 -1.709 -42.130 1.00 56.41 95 ILE A CA 1
ATOM 714 C C . ILE A 1 95 ? 17.562 -1.600 -43.357 1.00 56.41 95 ILE A C 1
ATOM 716 O O . ILE A 1 95 ? 17.212 -1.016 -44.373 1.00 56.41 95 ILE A O 1
ATOM 720 N N . GLU A 1 96 ? 18.738 -2.225 -43.300 1.00 54.38 96 GLU A N 1
ATOM 721 C CA . GLU A 1 96 ? 19.339 -2.796 -44.513 1.00 54.38 96 GLU A CA 1
ATOM 722 C C . GLU A 1 96 ? 18.615 -4.115 -44.826 1.00 54.38 96 GLU A C 1
ATOM 724 O O . GLU A 1 96 ? 19.185 -5.199 -44.910 1.00 54.38 96 GLU A O 1
ATOM 729 N N . GLY A 1 97 ? 17.288 -4.028 -44.913 1.00 52.25 97 GLY A N 1
ATOM 730 C CA . GLY A 1 97 ? 16.438 -5.109 -45.355 1.00 52.25 97 GLY A CA 1
ATOM 731 C C . GLY A 1 97 ? 16.440 -5.091 -46.869 1.00 52.25 97 GLY A C 1
ATOM 732 O O . GLY A 1 97 ? 15.969 -4.132 -47.478 1.00 52.25 97 GLY A O 1
ATOM 733 N N . VAL A 1 98 ? 16.964 -6.157 -47.471 1.00 59.31 98 VAL A N 1
ATOM 734 C CA . VAL A 1 98 ? 16.666 -6.549 -48.850 1.00 59.31 98 VAL A CA 1
ATOM 735 C C . VAL A 1 98 ? 15.193 -6.245 -49.102 1.00 59.31 98 VAL A C 1
ATOM 737 O O . VAL A 1 98 ? 14.340 -6.856 -48.462 1.00 59.31 98 VAL A O 1
ATOM 740 N N . PHE A 1 99 ? 14.890 -5.293 -49.989 1.00 57.62 99 PHE A N 1
ATOM 741 C CA . PHE A 1 99 ? 13.519 -5.002 -50.393 1.00 57.62 99 PHE A CA 1
ATOM 742 C C . PHE A 1 99 ? 12.904 -6.298 -50.927 1.00 57.62 99 PHE A C 1
ATOM 744 O O . PHE A 1 99 ? 13.119 -6.680 -52.077 1.00 57.62 99 PHE A O 1
ATOM 751 N N . HIS A 1 100 ? 12.177 -7.025 -50.085 1.00 61.28 100 HIS A N 1
ATOM 752 C CA . HIS A 1 100 ? 11.354 -8.123 -50.544 1.00 61.28 100 HIS A CA 1
ATOM 753 C C . HIS A 1 100 ? 10.221 -7.464 -51.313 1.00 61.28 100 HIS A C 1
ATOM 755 O O . HIS A 1 100 ? 9.426 -6.715 -50.743 1.00 61.28 100 HIS A O 1
ATOM 761 N N . ARG A 1 101 ? 10.199 -7.670 -52.636 1.00 66.56 101 ARG A N 1
ATOM 762 C CA . ARG A 1 101 ? 9.046 -7.286 -53.443 1.00 66.56 101 ARG A CA 1
ATOM 763 C C . ARG A 1 101 ? 7.837 -7.950 -52.805 1.00 66.56 101 ARG A C 1
ATOM 765 O O . ARG A 1 101 ? 7.778 -9.177 -52.747 1.00 66.56 101 ARG A O 1
ATOM 772 N N . VAL A 1 102 ? 6.914 -7.133 -52.307 1.00 76.44 102 VAL A N 1
ATOM 773 C CA . VAL A 1 102 ? 5.588 -7.598 -51.908 1.00 76.44 102 VAL A CA 1
ATOM 774 C C . VAL A 1 102 ? 5.042 -8.374 -53.108 1.00 76.44 102 VAL A C 1
ATOM 776 O O . VAL A 1 102 ? 5.022 -7.802 -54.202 1.00 76.44 102 VAL A O 1
ATOM 779 N N . PRO A 1 103 ? 4.688 -9.663 -52.963 1.00 77.50 103 PRO A N 1
ATOM 780 C CA . PRO A 1 103 ? 4.079 -10.411 -54.048 1.00 77.50 103 PRO A CA 1
ATOM 781 C C . PRO A 1 103 ? 2.808 -9.674 -54.460 1.00 77.50 103 PRO A C 1
ATOM 783 O O . PRO A 1 103 ? 1.846 -9.597 -53.699 1.00 77.50 103 PRO A O 1
ATOM 786 N N . THR A 1 104 ? 2.834 -9.056 -55.634 1.00 81.19 104 THR A N 1
ATOM 787 C CA . THR A 1 104 ? 1.648 -8.444 -56.218 1.00 81.19 104 THR A CA 1
ATOM 788 C C . THR A 1 104 ? 0.772 -9.575 -56.720 1.00 81.19 104 THR A C 1
ATOM 790 O O . THR A 1 104 ? 1.239 -10.407 -57.504 1.00 81.19 104 THR A O 1
ATOM 793 N N . LEU A 1 105 ? -0.474 -9.626 -56.248 1.00 80.81 105 LEU A N 1
ATOM 794 C CA . LEU A 1 105 ? -1.466 -10.515 -56.838 1.00 80.81 105 LEU A CA 1
ATOM 795 C C . LEU A 1 105 ? -1.578 -10.176 -58.335 1.00 80.81 105 LEU A C 1
ATOM 797 O O . LEU A 1 105 ? -1.576 -8.992 -58.674 1.00 80.81 105 LEU A O 1
ATOM 801 N N . PRO A 1 106 ? -1.621 -11.176 -59.228 1.00 81.56 106 PRO A N 1
ATOM 802 C CA . PRO A 1 106 ? -1.918 -10.919 -60.627 1.00 81.56 106 PRO A CA 1
ATOM 803 C C . PRO A 1 106 ? -3.323 -10.319 -60.744 1.00 81.56 106 PRO A C 1
ATOM 805 O O . PRO A 1 106 ? -4.247 -10.780 -60.078 1.00 81.56 106 PRO A O 1
ATOM 808 N N . ASP A 1 107 ? -3.475 -9.316 -61.609 1.00 81.62 107 ASP A N 1
ATOM 809 C CA . ASP A 1 107 ? -4.767 -8.665 -61.881 1.00 81.62 107 ASP A CA 1
ATOM 810 C C . ASP A 1 107 ? -5.754 -9.590 -62.622 1.00 81.62 107 ASP A C 1
ATOM 812 O O . ASP A 1 107 ? -6.932 -9.272 -62.758 1.00 81.62 107 ASP A O 1
ATOM 816 N N . ASP A 1 108 ? -5.276 -10.744 -63.093 1.00 81.62 108 ASP A N 1
ATOM 817 C CA . ASP A 1 108 ? -6.027 -11.712 -63.890 1.00 81.62 108 ASP A CA 1
ATOM 818 C C . ASP A 1 108 ? -6.568 -12.847 -63.005 1.00 81.62 108 ASP A C 1
ATOM 820 O O . ASP A 1 108 ? -6.134 -14.001 -63.068 1.00 81.62 108 ASP A O 1
ATOM 824 N N . ILE A 1 109 ? -7.471 -12.489 -62.089 1.00 79.44 109 ILE A N 1
ATOM 825 C CA . ILE A 1 109 ? -8.233 -13.465 -61.305 1.00 79.44 109 ILE A CA 1
ATOM 826 C C . ILE A 1 109 ? -9.501 -13.787 -62.104 1.00 79.44 109 ILE A C 1
ATOM 828 O O . ILE A 1 109 ? -10.296 -12.876 -62.343 1.00 79.44 109 ILE A O 1
ATOM 832 N N . PRO A 1 110 ? -9.727 -15.050 -62.511 1.00 83.31 110 PRO A N 1
ATOM 833 C CA . PRO A 1 110 ? -10.936 -15.412 -63.234 1.0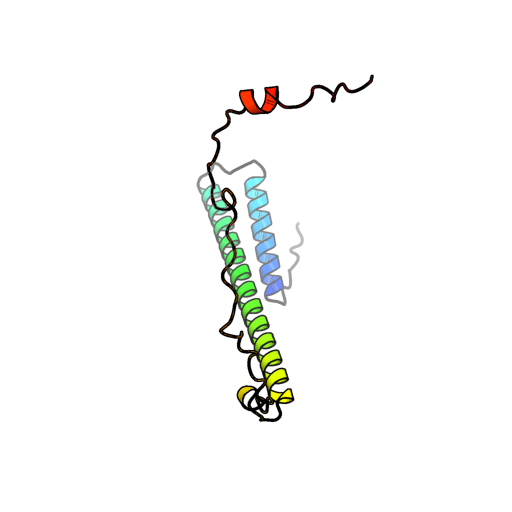0 83.31 110 PRO A CA 1
ATOM 834 C C . PRO A 1 110 ? -12.164 -15.140 -62.363 1.00 83.31 110 PRO A C 1
ATOM 836 O O . PRO A 1 110 ? -12.198 -15.515 -61.187 1.00 83.31 110 PRO A O 1
ATOM 839 N N . GLU A 1 111 ? -13.172 -14.493 -62.945 1.00 81.44 111 GLU A N 1
ATOM 840 C CA . GLU A 1 111 ? -14.437 -14.255 -62.257 1.00 81.44 111 GLU A CA 1
ATOM 841 C C . GLU A 1 111 ? -15.055 -15.599 -61.841 1.00 81.44 111 GLU A C 1
ATOM 843 O O . GLU A 1 111 ? -15.122 -16.529 -62.657 1.00 81.44 111 GLU A O 1
ATOM 848 N N . PRO A 1 112 ? -15.490 -15.747 -60.577 1.00 82.25 112 PRO A N 1
ATOM 849 C CA . PRO A 1 112 ? -16.105 -16.985 -60.134 1.00 82.25 112 PRO A CA 1
ATOM 850 C C . PRO A 1 112 ? -17.385 -17.232 -60.938 1.00 82.25 112 PRO A C 1
ATOM 852 O O . PRO A 1 112 ? -18.267 -16.375 -61.008 1.00 82.25 112 PRO A O 1
ATOM 855 N N . MET A 1 113 ? -17.507 -18.426 -61.523 1.00 82.38 113 MET A N 1
ATOM 856 C CA . MET A 1 113 ? -18.781 -18.890 -62.068 1.00 82.38 113 MET A CA 1
ATOM 857 C C . MET A 1 113 ? -19.721 -19.182 -60.902 1.00 82.38 113 MET A C 1
ATOM 859 O O . MET A 1 113 ? -19.662 -20.248 -60.295 1.00 82.38 113 MET A O 1
ATOM 863 N N . LEU A 1 114 ? -20.572 -18.212 -60.583 1.00 80.50 114 LEU A N 1
ATOM 864 C CA . LEU A 1 114 ? -21.607 -18.362 -59.571 1.00 80.50 114 LEU A CA 1
ATOM 865 C C . LEU A 1 114 ? -22.659 -19.340 -60.098 1.00 80.50 114 LEU A C 1
ATOM 867 O O . LEU A 1 114 ? -23.327 -19.071 -61.099 1.00 80.50 114 LEU A O 1
ATOM 871 N N . ILE A 1 115 ? -22.792 -20.482 -59.431 1.00 81.56 115 ILE A N 1
ATOM 872 C CA . ILE A 1 115 ? -23.840 -21.454 -59.738 1.00 81.56 115 ILE A CA 1
ATOM 873 C C . ILE A 1 115 ? -25.151 -20.943 -59.125 1.00 81.56 115 ILE A C 1
ATOM 875 O O . ILE A 1 115 ? -25.173 -20.399 -58.016 1.00 81.56 115 ILE A O 1
ATOM 879 N N . GLU A 1 116 ? -26.256 -21.092 -59.857 1.00 74.25 116 GLU A N 1
ATOM 880 C CA . GLU A 1 116 ? -27.583 -20.662 -59.416 1.00 74.25 116 GLU A CA 1
ATOM 881 C C . GLU A 1 116 ? -27.941 -21.324 -58.071 1.00 74.25 116 GLU A C 1
ATOM 883 O O . GLU A 1 116 ? -28.101 -22.540 -57.982 1.00 74.25 116 GLU A O 1
ATOM 888 N N . GLY A 1 117 ? -28.003 -20.517 -57.005 1.00 73.44 117 GLY A N 1
ATOM 889 C CA . GLY A 1 117 ? -28.274 -20.966 -55.634 1.00 73.44 117 GLY A CA 1
ATOM 890 C C . GLY A 1 117 ? -27.161 -20.688 -54.613 1.00 73.44 117 GLY A C 1
ATOM 891 O O . GLY A 1 117 ? -27.477 -20.560 -53.435 1.00 73.44 117 GLY A O 1
ATOM 892 N N . GLU A 1 118 ? -25.898 -20.502 -55.020 1.00 70.06 118 GLU A N 1
ATOM 893 C CA . GLU A 1 118 ? -24.780 -20.304 -54.066 1.00 70.06 118 GLU A CA 1
ATOM 894 C C . GLU A 1 118 ? -24.826 -18.965 -53.316 1.00 70.06 118 GLU A C 1
ATOM 896 O O . GLU A 1 118 ? -24.376 -18.862 -52.177 1.00 70.06 118 GLU A O 1
ATOM 901 N N . ILE A 1 119 ? -25.415 -17.938 -53.929 1.00 72.69 119 ILE A N 1
ATOM 902 C CA . ILE A 1 119 ? -25.608 -16.609 -53.321 1.00 72.69 119 ILE A CA 1
ATOM 903 C C . ILE A 1 119 ? -26.984 -16.463 -52.663 1.00 72.69 119 ILE A C 1
ATOM 905 O O . ILE A 1 119 ? -27.303 -15.418 -52.095 1.00 72.69 119 ILE A O 1
ATOM 909 N N . CYS A 1 120 ? -27.824 -17.498 -52.748 1.00 67.19 120 CYS A N 1
ATOM 910 C CA . CYS A 1 120 ? -29.180 -17.464 -52.233 1.00 67.19 120 CYS A CA 1
ATOM 911 C C . CYS A 1 120 ? -29.161 -17.766 -50.730 1.00 67.19 120 CYS A C 1
ATOM 913 O O . CYS A 1 120 ? -29.484 -18.863 -50.284 1.00 67.19 120 CYS A O 1
ATOM 915 N N . THR A 1 121 ? -28.803 -16.771 -49.920 1.00 63.81 121 THR A N 1
ATOM 916 C CA . THR A 1 121 ? -29.027 -16.801 -48.470 1.00 63.81 121 THR A CA 1
ATOM 917 C C . THR A 1 121 ? -30.506 -16.553 -48.167 1.00 63.81 121 THR A C 1
ATOM 919 O O . THR A 1 121 ? -30.881 -15.614 -47.467 1.00 63.81 121 THR A O 1
ATOM 922 N N . VAL A 1 122 ? -31.393 -17.405 -48.694 1.00 61.69 122 VAL A N 1
ATOM 923 C CA . VAL A 1 122 ? -32.761 -17.480 -48.177 1.00 61.69 122 VAL A CA 1
ATOM 924 C C . VAL A 1 122 ? -32.641 -18.101 -46.796 1.00 61.69 122 VAL A C 1
ATOM 926 O O . VAL A 1 122 ? -32.526 -19.314 -46.641 1.00 61.69 122 VAL A O 1
ATOM 929 N N . ILE A 1 123 ? -32.613 -17.242 -45.780 1.00 63.09 123 ILE A N 1
ATOM 930 C CA . ILE A 1 123 ? -32.778 -17.653 -44.392 1.00 63.09 123 ILE A CA 1
ATOM 931 C C . ILE A 1 123 ? -34.176 -18.263 -44.316 1.00 63.09 123 ILE A C 1
ATOM 933 O O . ILE A 1 123 ? -35.175 -17.550 -44.224 1.00 63.09 123 ILE A O 1
ATOM 937 N N . VAL A 1 124 ? -34.262 -19.587 -44.411 1.00 64.94 124 VAL A N 1
ATOM 938 C CA . VAL A 1 124 ? -35.507 -20.291 -44.129 1.00 64.94 124 VAL A CA 1
ATOM 939 C C . VAL A 1 124 ? -35.731 -20.124 -42.631 1.00 64.94 124 VAL A C 1
ATOM 941 O O . VAL A 1 124 ? -35.064 -20.773 -41.828 1.00 64.94 124 VAL A O 1
ATOM 944 N N . GLN A 1 125 ? -36.624 -19.210 -42.246 1.00 65.50 125 GLN A N 1
ATOM 945 C CA . GLN A 1 125 ? -37.123 -19.145 -40.876 1.00 65.50 125 GLN A CA 1
ATOM 946 C C . GLN A 1 125 ? -37.878 -20.449 -40.609 1.00 65.50 125 GLN A C 1
ATOM 948 O O . GLN A 1 125 ? -39.039 -20.591 -40.980 1.00 65.50 125 GLN A O 1
ATOM 953 N N . GLN A 1 126 ? -37.187 -21.434 -40.042 1.00 72.94 126 GLN A N 1
ATOM 954 C CA . GLN A 1 126 ? -37.812 -22.648 -39.535 1.00 72.94 126 GLN A CA 1
ATOM 955 C C . GLN A 1 126 ? -38.130 -22.428 -38.063 1.00 72.94 126 GLN A C 1
ATOM 957 O O . GLN A 1 126 ? -37.265 -22.017 -37.286 1.00 72.94 126 GLN A O 1
ATOM 962 N N . ASN A 1 127 ? -39.376 -22.698 -37.687 1.00 78.06 127 ASN A N 1
ATOM 963 C CA . ASN A 1 127 ? -39.738 -22.797 -36.285 1.00 78.06 127 ASN A CA 1
ATOM 964 C C . ASN A 1 127 ? -39.115 -24.071 -35.704 1.00 78.06 127 ASN A C 1
ATOM 966 O O . ASN A 1 127 ? -38.923 -25.065 -36.408 1.00 78.06 127 ASN A O 1
ATOM 970 N N . ILE A 1 128 ? -38.798 -24.035 -34.411 1.00 75.62 128 ILE A N 1
ATOM 971 C CA . ILE A 1 128 ? -38.138 -25.142 -33.703 1.00 75.62 128 ILE A CA 1
ATOM 972 C C . ILE A 1 128 ? -38.935 -26.448 -33.850 1.00 75.62 128 ILE A C 1
ATOM 974 O O . ILE A 1 128 ? -38.342 -27.512 -34.016 1.00 75.62 128 ILE A O 1
ATOM 978 N N . ASP A 1 129 ? -40.264 -26.361 -33.881 1.00 77.06 129 ASP A N 1
ATOM 979 C CA . ASP A 1 129 ? -41.148 -27.521 -34.009 1.00 77.06 129 ASP A CA 1
ATOM 980 C C . ASP A 1 129 ? -40.987 -28.236 -35.365 1.00 77.06 129 ASP A C 1
ATOM 982 O O . ASP A 1 129 ? -40.896 -29.464 -35.415 1.00 77.06 129 ASP A O 1
ATOM 986 N N . ASP A 1 130 ? -40.849 -27.479 -36.460 1.00 78.12 130 ASP A N 1
ATOM 987 C CA . ASP A 1 130 ? -40.648 -28.031 -37.809 1.00 78.12 130 ASP A CA 1
ATOM 988 C C . ASP A 1 130 ? -39.264 -28.677 -37.971 1.00 78.12 130 ASP A C 1
ATOM 990 O O . ASP A 1 130 ? -39.083 -29.606 -38.763 1.00 78.12 130 ASP A O 1
ATOM 994 N N . PHE A 1 131 ? -38.275 -28.178 -37.224 1.00 76.00 131 PHE A N 1
ATOM 995 C CA . PHE A 1 131 ? -36.931 -28.745 -37.180 1.00 76.00 131 PHE A CA 1
ATOM 996 C C . PHE A 1 131 ? -36.909 -30.066 -36.401 1.00 76.00 131 PHE A C 1
ATOM 998 O O . PHE A 1 131 ? -36.364 -31.059 -36.886 1.00 76.00 131 PHE A O 1
ATOM 1005 N N . LEU A 1 132 ? -37.554 -30.109 -35.231 1.00 76.81 132 LEU A N 1
ATOM 1006 C CA . LEU A 1 132 ? -37.635 -31.314 -34.401 1.00 76.81 132 LEU A CA 1
ATOM 1007 C C . LEU A 1 132 ? -38.417 -32.443 -35.083 1.00 76.81 132 LEU A C 1
ATOM 1009 O O . LEU A 1 132 ? -38.046 -33.604 -34.940 1.00 76.81 132 LEU A O 1
ATOM 1013 N N . ALA A 1 133 ? -39.434 -32.124 -35.887 1.00 79.31 133 ALA A N 1
ATOM 1014 C CA . ALA A 1 133 ? -40.181 -33.121 -36.655 1.00 79.31 133 ALA A CA 1
ATOM 1015 C C . ALA A 1 133 ? -39.356 -33.802 -37.768 1.00 79.31 133 ALA A C 1
ATOM 1017 O O . ALA A 1 133 ? -39.711 -34.891 -38.215 1.00 79.31 133 ALA A O 1
ATOM 1018 N N . LYS A 1 134 ? -38.266 -33.173 -38.232 1.00 73.12 134 LYS A N 1
ATOM 1019 C CA . LYS A 1 134 ? -37.377 -33.716 -39.276 1.00 73.12 134 LYS A CA 1
ATOM 1020 C C . LYS A 1 134 ? -36.203 -34.522 -38.725 1.00 73.12 134 LYS A C 1
ATOM 1022 O O . LYS A 1 134 ? -35.493 -35.148 -39.511 1.00 73.12 134 LYS A O 1
ATOM 1027 N N . LEU A 1 135 ? -35.977 -34.504 -37.411 1.00 75.06 135 LEU A N 1
ATOM 1028 C CA 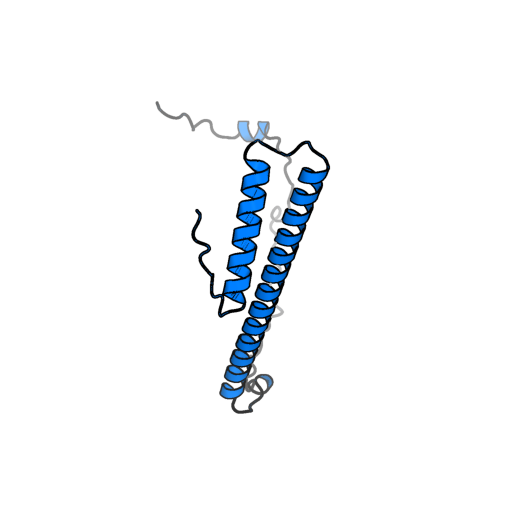. LEU A 1 135 ? -34.960 -35.342 -36.786 1.00 75.06 135 LEU A CA 1
ATOM 1029 C C . LEU A 1 135 ? -35.420 -36.812 -36.829 1.00 75.06 135 LEU A C 1
ATOM 1031 O O . LEU A 1 135 ? -36.501 -37.118 -36.324 1.00 75.06 135 LEU A O 1
ATOM 1035 N N . PRO A 1 136 ? -34.640 -37.731 -37.432 1.00 68.81 136 PRO A N 1
ATOM 1036 C CA . PRO A 1 136 ? -34.968 -39.153 -37.417 1.00 68.81 136 PRO A CA 1
ATOM 1037 C C . PRO A 1 136 ? -34.992 -39.661 -35.968 1.00 68.81 136 PRO A C 1
ATOM 1039 O O . PRO A 1 136 ? -34.046 -39.439 -35.210 1.00 68.81 136 PRO A O 1
ATOM 1042 N N . GLN A 1 137 ? -36.086 -40.325 -35.582 1.00 63.59 137 GLN A N 1
ATOM 1043 C CA . GLN A 1 137 ? -36.332 -40.870 -34.238 1.00 63.59 137 GLN A CA 1
ATOM 1044 C C . GLN A 1 137 ? -35.469 -42.108 -33.904 1.00 63.59 137 GLN A C 1
ATOM 1046 O O . GLN A 1 137 ? -35.947 -43.035 -33.263 1.00 63.59 137 GLN A O 1
ATOM 1051 N N . ASP A 1 138 ? -34.197 -42.137 -34.300 1.00 53.97 138 ASP A N 1
ATOM 1052 C CA . ASP A 1 138 ? -33.313 -43.289 -34.047 1.00 53.97 138 ASP A CA 1
ATOM 1053 C C . ASP A 1 138 ? -32.471 -43.140 -32.765 1.00 53.97 138 ASP A C 1
ATOM 1055 O O . ASP A 1 138 ? -31.619 -43.972 -32.470 1.00 53.97 138 ASP A O 1
ATOM 1059 N N . PHE A 1 139 ? -32.726 -42.113 -31.946 1.00 57.75 139 PHE A N 1
ATOM 1060 C CA . PHE A 1 139 ? -32.126 -41.980 -30.613 1.00 57.75 139 PHE A CA 1
ATOM 1061 C C . PHE A 1 139 ? -33.042 -42.555 -29.521 1.00 57.75 139 PHE A C 1
ATOM 1063 O O . PHE A 1 139 ? -33.386 -41.872 -28.557 1.00 57.75 139 PHE A O 1
ATOM 1070 N N . SER A 1 140 ? -33.453 -43.819 -29.651 1.00 53.53 140 SER A N 1
ATOM 1071 C CA . SER A 1 140 ? -33.912 -44.590 -28.492 1.00 53.53 140 SER A CA 1
ATOM 1072 C C . SER A 1 140 ? -32.685 -45.133 -27.764 1.00 53.53 140 SER A C 1
ATOM 1074 O O . SER A 1 140 ? -32.005 -46.026 -28.266 1.00 53.53 140 SER A O 1
ATOM 1076 N N . ALA A 1 141 ? -32.386 -44.559 -26.600 1.00 54.19 141 ALA A N 1
ATOM 1077 C CA . ALA A 1 141 ? -31.424 -45.116 -25.661 1.00 54.19 141 ALA A CA 1
ATOM 1078 C C . ALA A 1 141 ? -31.900 -46.515 -25.234 1.00 54.19 141 ALA A C 1
ATOM 1080 O O . ALA A 1 141 ? -32.983 -46.646 -24.666 1.00 54.19 141 ALA A O 1
ATOM 1081 N N . GLU A 1 142 ? -31.117 -47.541 -25.564 1.00 46.88 142 GLU A N 1
ATOM 1082 C CA . GLU A 1 142 ? -31.284 -48.897 -25.037 1.00 46.88 142 GLU A CA 1
ATOM 1083 C C . GLU A 1 142 ? -31.022 -48.883 -23.517 1.00 46.88 142 GLU A C 1
ATOM 1085 O O . GLU A 1 142 ? -30.032 -48.299 -23.065 1.00 46.88 142 GLU A O 1
ATOM 1090 N N . GLU A 1 143 ? -31.952 -49.470 -22.753 1.00 44.50 143 GLU A N 1
ATOM 1091 C CA . GLU A 1 143 ? -31.870 -49.726 -21.301 1.00 44.50 143 GLU A CA 1
ATOM 1092 C C . GLU A 1 143 ? -30.855 -50.822 -20.944 1.00 44.50 143 GLU A C 1
ATOM 1094 O O . GLU A 1 143 ? -30.758 -51.823 -21.694 1.00 44.50 143 GLU A O 1
#

Radius of gyration: 38.41 Å; chains: 1; bounding box: 67×59×106 Å

pLDDT: mean 79.83, std 14.24, range [39.19, 95.38]

Sequence (143 aa):
MSEQQEVKLVDEDQVFAYTHSKRKEVVEDLTKAGIPTDPDNVKVLLTALKDMDGQALGRKRIKVEERANSNQADAAALIAKVLAASHGTSPAAIIEGVFHRVPTLPDDIPEPMLIEGEICTVIVQQNIDDFLAKLPQDFSAEE